Protein AF-A0A9E4YP63-F1 (afdb_monomer_lite)

Sequence (113 aa):
EAVATLLPQTSPGPLRLADWEDIPYGTLVASEWEAAPTRTTSKLLKLFDNALERGRDNSIYGGVEGFMMVEDWQSNLKKITLRVAWINSETGEPGEFNEVFFFHRNSDYGQGE

Radius of gyration: 14.61 Å; chains: 1; bounding box: 48×24×39 Å

Secondary structure (DSSP, 8-state):
-HHHHHS-SSS--TTTSS-GGGS-SEEEEGGGGGG-SSHHHHHHHHHHHHHHHHHHHSTTEEEEEEEEEEEEEETTEEEEEEEEEEEETTT--EEEEEEEEEEETT--SS---

Foldseek 3Di:
DLVCQQVPPPAHHLVQVDQPVQDDAAKDKLVVLVVRPHPSSSVSSVSSVVSCVVVVVDPQWAPWIWMWHWDCPDVQKIKTKIKIWTAGNVPRHIDMDIDIDIHGNPDPSPPDD

pLDDT: mean 87.77, std 11.63, range [37.22, 97.25]

Structure (mmCIF, N/CA/C/O backbone):
data_AF-A0A9E4YP63-F1
#
_entry.id   AF-A0A9E4YP63-F1
#
loop_
_atom_site.group_PDB
_atom_site.id
_atom_site.type_symbol
_atom_site.label_atom_id
_atom_site.label_alt_id
_atom_site.label_comp_id
_atom_site.label_asym_id
_atom_site.label_entity_id
_atom_site.label_seq_id
_atom_site.pdbx_PDB_ins_code
_atom_site.Cartn_x
_atom_site.Cartn_y
_atom_site.Cartn_z
_atom_site.occupancy
_atom_site.B_iso_or_equiv
_atom_site.auth_seq_id
_atom_site.auth_comp_id
_atom_site.auth_asym_id
_atom_site.auth_atom_id
_atom_site.pdbx_PDB_model_num
ATOM 1 N N . GLU A 1 1 ? 0.384 5.944 10.111 1.00 67.12 1 GLU A N 1
ATOM 2 C CA . GLU A 1 1 ? 1.487 4.959 10.223 1.00 67.12 1 GLU A CA 1
ATOM 3 C C . GLU A 1 1 ? 1.500 3.961 9.067 1.00 67.12 1 GLU A C 1
ATOM 5 O O . GLU A 1 1 ? 2.537 3.847 8.435 1.00 67.12 1 GLU A O 1
ATOM 10 N N . ALA A 1 2 ? 0.376 3.318 8.721 1.00 80.12 2 ALA A N 1
ATOM 11 C CA . ALA A 1 2 ? 0.338 2.281 7.678 1.00 80.12 2 ALA A CA 1
ATOM 12 C C . ALA A 1 2 ? 0.892 2.699 6.302 1.00 80.12 2 ALA A C 1
ATOM 14 O O . ALA A 1 2 ? 1.685 1.979 5.704 1.00 80.12 2 ALA A O 1
ATOM 15 N N . VAL A 1 3 ? 0.548 3.898 5.827 1.00 80.69 3 VAL A N 1
ATOM 16 C CA . VAL A 1 3 ? 1.101 4.438 4.573 1.00 80.69 3 VAL A CA 1
ATOM 17 C C . VAL A 1 3 ? 2.609 4.711 4.686 1.00 80.69 3 VAL A C 1
ATOM 19 O O . VAL A 1 3 ? 3.368 4.378 3.778 1.00 80.69 3 VAL A O 1
ATOM 22 N N . ALA A 1 4 ? 3.074 5.210 5.836 1.00 81.19 4 ALA A N 1
ATOM 23 C CA . ALA A 1 4 ? 4.491 5.486 6.084 1.00 81.19 4 ALA A CA 1
ATOM 24 C C . ALA A 1 4 ? 5.355 4.211 6.150 1.00 81.19 4 ALA A C 1
ATOM 26 O O . ALA A 1 4 ? 6.564 4.286 5.953 1.00 81.19 4 ALA A O 1
ATOM 27 N N . THR A 1 5 ? 4.760 3.037 6.384 1.00 82.38 5 THR A N 1
ATOM 28 C CA . THR A 1 5 ? 5.452 1.744 6.253 1.00 82.38 5 THR A CA 1
ATOM 29 C C . THR A 1 5 ? 5.858 1.467 4.806 1.00 82.38 5 THR A C 1
ATOM 31 O O . THR A 1 5 ? 6.925 0.908 4.560 1.00 82.38 5 THR A O 1
ATOM 34 N N . LEU A 1 6 ? 5.028 1.873 3.841 1.00 81.19 6 LEU A N 1
ATOM 35 C CA . LEU A 1 6 ? 5.305 1.721 2.411 1.00 81.19 6 LEU A CA 1
ATOM 36 C C . LEU A 1 6 ? 6.130 2.884 1.847 1.00 81.1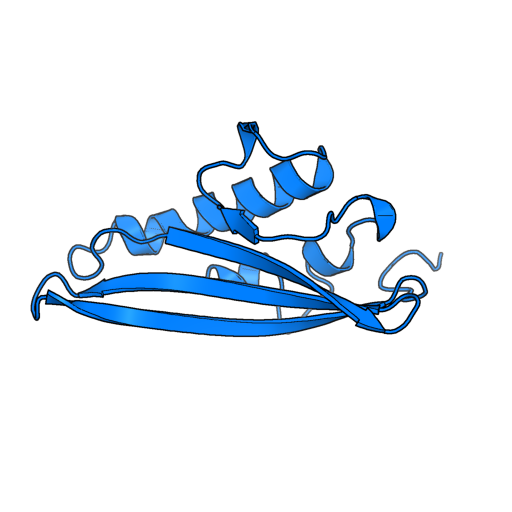9 6 LEU A C 1
ATOM 38 O O . LEU A 1 6 ? 6.990 2.674 0.987 1.00 81.19 6 LEU A O 1
ATOM 42 N N . LEU A 1 7 ? 5.873 4.094 2.345 1.00 83.88 7 LEU A N 1
ATOM 43 C CA . LEU A 1 7 ? 6.473 5.357 1.919 1.00 83.88 7 LEU A CA 1
ATOM 44 C C . LEU A 1 7 ? 6.967 6.163 3.138 1.00 83.88 7 LEU A C 1
ATOM 46 O O . LEU A 1 7 ? 6.374 7.178 3.505 1.00 83.88 7 LEU A O 1
ATOM 50 N N . PRO A 1 8 ? 8.058 5.741 3.797 1.00 80.44 8 PRO A N 1
ATO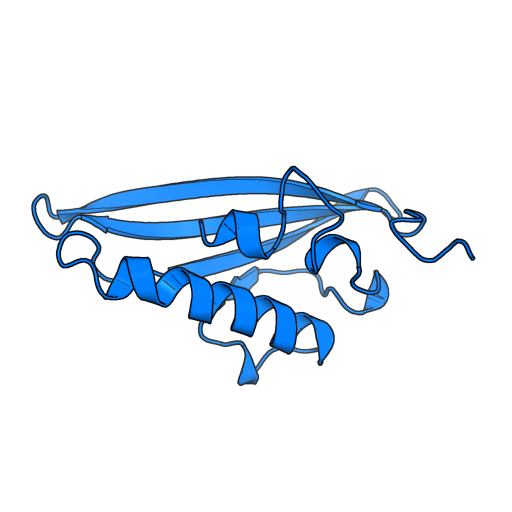M 51 C CA . PRO A 1 8 ? 8.655 6.515 4.867 1.00 80.44 8 PRO A CA 1
ATOM 52 C C . PRO A 1 8 ? 9.228 7.818 4.304 1.00 80.44 8 PRO A C 1
ATOM 54 O O . PRO A 1 8 ? 9.779 7.865 3.204 1.00 80.44 8 PRO A O 1
ATOM 57 N N . GLN A 1 9 ? 9.129 8.895 5.082 1.00 73.81 9 GLN A N 1
ATOM 58 C CA . GLN A 1 9 ? 9.615 10.211 4.656 1.00 73.81 9 GLN A CA 1
ATOM 59 C C . GLN A 1 9 ? 11.145 10.341 4.724 1.00 73.81 9 GLN A C 1
ATOM 61 O O . GLN A 1 9 ? 11.721 11.205 4.071 1.00 73.81 9 GLN A O 1
ATOM 66 N N . THR A 1 10 ? 11.811 9.487 5.507 1.00 70.75 10 THR A N 1
ATOM 67 C CA . THR A 1 10 ? 13.233 9.624 5.865 1.00 70.75 10 THR A CA 1
ATOM 68 C C . THR A 1 10 ? 14.169 8.684 5.104 1.00 70.75 10 THR A C 1
ATOM 70 O O . THR A 1 10 ? 15.384 8.765 5.271 1.00 70.75 10 THR A O 1
ATOM 73 N N . SER A 1 11 ? 13.646 7.744 4.314 1.00 71.81 11 SER A N 1
ATOM 74 C CA . SER A 1 11 ? 14.431 6.719 3.605 1.00 71.81 11 SER A CA 1
ATOM 75 C C . SER A 1 11 ? 13.648 6.191 2.395 1.00 71.81 11 SER A C 1
ATOM 77 O O . SER A 1 11 ? 12.430 6.368 2.348 1.00 71.81 11 SER A O 1
ATOM 79 N N . PRO A 1 12 ? 14.289 5.550 1.399 1.00 72.69 12 PRO A N 1
ATOM 80 C CA . PRO A 1 12 ? 13.550 4.864 0.346 1.00 72.69 12 PRO A CA 1
ATOM 81 C C . PRO A 1 12 ? 12.733 3.711 0.950 1.00 72.69 12 PRO A C 1
ATOM 83 O O . PRO A 1 12 ? 13.281 2.751 1.484 1.00 72.69 12 PRO A O 1
ATOM 86 N N . GLY A 1 13 ? 11.405 3.844 0.915 1.00 80.81 13 GLY A N 1
ATOM 87 C CA . GLY A 1 13 ? 10.482 2.812 1.386 1.00 80.81 13 GLY A CA 1
ATOM 88 C C . GLY A 1 13 ? 10.450 1.570 0.514 1.00 80.81 13 GLY A C 1
ATOM 89 O O . GLY A 1 13 ? 10.893 1.617 -0.635 1.00 80.81 13 GLY A O 1
ATOM 90 N N . PRO A 1 14 ? 9.837 0.478 0.997 1.00 86.06 14 PRO A N 1
ATOM 91 C CA . PRO A 1 14 ? 9.725 -0.759 0.232 1.00 86.06 14 PRO A CA 1
ATOM 92 C C . PRO A 1 14 ? 8.996 -0.559 -1.105 1.00 86.06 14 PRO A C 1
ATOM 94 O O . PRO A 1 14 ? 9.344 -1.224 -2.073 1.00 86.06 14 PRO A O 1
ATOM 97 N N . LEU A 1 15 ? 8.053 0.391 -1.205 1.00 85.50 15 LEU A N 1
ATOM 98 C CA . LEU A 1 15 ? 7.400 0.710 -2.480 1.00 85.50 15 LEU A CA 1
ATOM 99 C C . LEU A 1 15 ? 8.359 1.364 -3.489 1.00 85.50 15 LEU A C 1
ATOM 101 O O . LEU A 1 15 ? 8.216 1.156 -4.687 1.00 85.50 15 LEU A O 1
ATOM 105 N N . ARG A 1 16 ? 9.349 2.135 -3.020 1.00 85.69 16 ARG A N 1
ATOM 106 C CA . ARG A 1 16 ? 10.370 2.749 -3.887 1.00 85.69 16 ARG A CA 1
ATOM 107 C C . ARG A 1 16 ? 11.436 1.755 -4.341 1.00 85.69 16 ARG A C 1
ATOM 109 O O . ARG A 1 16 ? 12.034 1.976 -5.383 1.00 85.69 16 ARG A O 1
ATOM 116 N N . LEU A 1 17 ? 11.665 0.702 -3.557 1.00 86.56 17 LEU A N 1
ATOM 117 C CA . LEU A 1 17 ? 12.651 -0.349 -3.828 1.00 86.56 17 LEU A CA 1
ATOM 118 C C . LEU A 1 17 ? 12.093 -1.508 -4.667 1.00 86.56 17 LEU A C 1
ATOM 120 O O . LEU A 1 17 ? 12.838 -2.420 -5.010 1.00 86.56 17 LEU A O 1
ATOM 124 N N . ALA A 1 18 ? 10.789 -1.518 -4.943 1.00 88.44 18 ALA A N 1
ATOM 125 C CA . ALA A 1 18 ? 10.170 -2.530 -5.785 1.00 88.44 18 ALA A CA 1
ATOM 126 C C . ALA A 1 18 ? 10.624 -2.395 -7.245 1.00 88.44 18 ALA A C 1
ATOM 128 O O . ALA A 1 18 ? 10.881 -1.290 -7.717 1.00 88.44 18 ALA A O 1
ATOM 129 N N . ASP A 1 19 ? 10.652 -3.504 -7.983 1.00 90.00 19 ASP A N 1
ATOM 130 C CA . ASP A 1 19 ? 10.865 -3.453 -9.426 1.00 90.00 19 ASP A CA 1
ATOM 131 C C . ASP A 1 19 ? 9.641 -2.856 -10.127 1.00 90.00 19 ASP A C 1
ATOM 133 O O . ASP A 1 19 ? 8.490 -3.161 -9.799 1.00 90.00 19 ASP A O 1
ATOM 137 N N . TRP A 1 20 ? 9.873 -2.005 -11.130 1.00 89.75 20 TRP A N 1
ATOM 138 C CA . TRP A 1 20 ? 8.777 -1.317 -11.814 1.00 89.75 20 TRP A CA 1
ATOM 139 C C . TRP A 1 20 ? 7.793 -2.287 -12.471 1.00 89.75 20 TRP A C 1
ATOM 141 O O . TRP A 1 20 ? 6.585 -2.052 -12.439 1.00 89.75 20 TRP A O 1
ATOM 151 N N . GLU A 1 21 ? 8.294 -3.372 -13.059 1.00 91.31 21 GLU A N 1
ATOM 152 C CA . GLU A 1 21 ? 7.499 -4.393 -13.758 1.00 91.31 21 GLU A CA 1
ATOM 153 C C . GLU A 1 21 ? 6.651 -5.235 -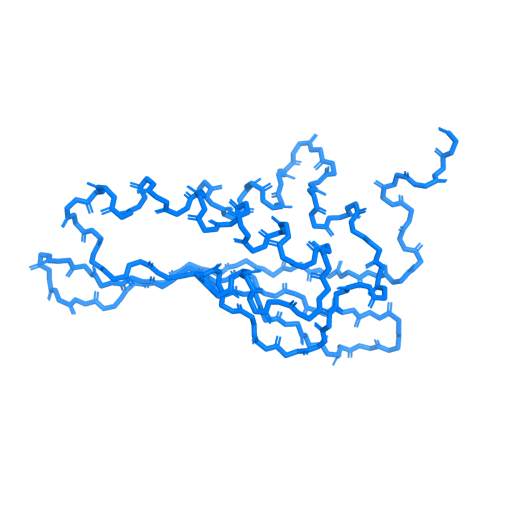12.801 1.00 91.31 21 GLU A C 1
ATOM 155 O O . GLU A 1 21 ? 5.589 -5.726 -13.178 1.00 91.31 21 GLU A O 1
ATOM 160 N N . ASP A 1 22 ? 7.074 -5.322 -11.543 1.00 93.06 22 ASP A N 1
ATOM 161 C CA . ASP A 1 22 ? 6.421 -6.116 -10.513 1.00 93.06 22 ASP A CA 1
ATOM 162 C C . ASP A 1 22 ? 5.181 -5.444 -9.915 1.00 93.06 22 ASP A C 1
ATOM 164 O O . ASP A 1 22 ? 4.425 -6.098 -9.194 1.00 93.06 22 ASP A O 1
ATOM 168 N N . ILE A 1 23 ? 4.961 -4.157 -10.191 1.00 93.19 23 ILE A N 1
ATOM 169 C CA . ILE A 1 23 ? 3.798 -3.405 -9.713 1.00 93.19 23 ILE A CA 1
ATOM 170 C C . ILE A 1 23 ? 2.729 -3.377 -10.818 1.00 93.19 23 ILE A C 1
ATOM 172 O O . ILE A 1 23 ? 2.848 -2.583 -11.753 1.00 93.19 23 ILE A O 1
ATOM 176 N N . PRO A 1 24 ? 1.690 -4.225 -10.769 1.00 94.00 24 PRO A N 1
ATOM 177 C CA . PRO A 1 24 ? 0.652 -4.274 -11.798 1.00 94.00 24 PRO A CA 1
ATOM 178 C C . PRO A 1 24 ? -0.222 -3.014 -11.763 1.00 94.00 24 PRO A C 1
ATOM 180 O O . PRO A 1 24 ? -0.356 -2.366 -10.727 1.00 94.00 24 PRO A O 1
ATOM 183 N N . TYR A 1 25 ? -0.869 -2.697 -12.883 1.00 95.00 25 TYR A N 1
ATOM 184 C CA . TYR A 1 25 ? -1.937 -1.697 -12.908 1.00 95.00 25 TYR A CA 1
ATOM 185 C C . TYR A 1 25 ? -3.224 -2.251 -12.286 1.00 95.00 25 TYR A C 1
ATOM 187 O O . TYR A 1 25 ? -3.497 -3.449 -12.379 1.00 95.00 25 TYR A O 1
ATOM 195 N N . GLY A 1 26 ? -4.038 -1.366 -11.714 1.00 95.94 26 GLY A N 1
ATOM 196 C CA . GLY A 1 26 ? -5.330 -1.697 -11.116 1.00 95.94 26 GLY A CA 1
ATOM 197 C C . GLY A 1 26 ? -5.402 -1.392 -9.623 1.00 95.94 26 GLY A C 1
ATOM 198 O O . GLY A 1 26 ? -4.523 -0.746 -9.054 1.00 95.94 26 GLY A O 1
ATOM 199 N N . THR A 1 27 ? -6.485 -1.844 -8.996 1.00 96.81 27 THR A N 1
ATOM 200 C CA . THR A 1 27 ? -6.712 -1.693 -7.555 1.00 96.81 27 THR A CA 1
ATOM 201 C C . THR A 1 27 ? -6.384 -2.996 -6.855 1.00 96.81 27 THR A C 1
ATOM 203 O O . THR A 1 27 ? -6.925 -4.042 -7.199 1.00 96.81 27 THR A O 1
ATOM 206 N N . LEU A 1 28 ? -5.514 -2.912 -5.859 1.00 96.44 28 LEU A N 1
ATOM 207 C CA . LEU A 1 28 ? -5.070 -4.032 -5.050 1.00 96.44 28 LEU A CA 1
ATOM 208 C C . LEU A 1 28 ? -5.513 -3.807 -3.608 1.00 96.44 28 LEU A C 1
ATOM 210 O O . LEU A 1 28 ? -5.245 -2.745 -3.040 1.00 96.44 28 LEU A O 1
ATOM 214 N N . VAL A 1 29 ? -6.181 -4.794 -3.020 1.00 96.62 29 VAL A N 1
ATOM 215 C CA . VAL A 1 29 ? -6.644 -4.736 -1.630 1.00 96.62 29 VAL A CA 1
ATOM 216 C C . VAL A 1 29 ? -5.571 -5.328 -0.719 1.00 96.62 29 VAL A C 1
ATOM 218 O O . VAL A 1 29 ? -5.014 -6.384 -1.011 1.00 96.62 29 VAL A O 1
ATOM 221 N N . ALA A 1 30 ? -5.250 -4.638 0.377 1.00 95.12 30 ALA A N 1
ATOM 222 C CA . ALA A 1 30 ? -4.193 -5.045 1.301 1.00 95.12 30 ALA A CA 1
ATOM 223 C C . ALA A 1 30 ? -4.471 -6.422 1.928 1.00 95.12 30 ALA A C 1
ATOM 225 O O . ALA A 1 30 ? -3.573 -7.262 1.974 1.00 95.12 30 ALA A O 1
ATOM 226 N N . SER A 1 31 ? -5.721 -6.676 2.326 1.00 96.00 31 SER A N 1
ATOM 227 C CA . SER A 1 31 ? -6.174 -7.949 2.899 1.00 96.00 31 SER A CA 1
ATOM 228 C C . SER A 1 31 ? -6.087 -9.132 1.919 1.00 96.00 31 SER A C 1
ATOM 230 O O . SER A 1 31 ? -5.974 -10.278 2.345 1.00 96.00 31 SER A O 1
ATOM 232 N N . GLU A 1 32 ? -6.040 -8.873 0.608 1.00 96.81 32 GLU A N 1
ATOM 233 C CA . GLU A 1 32 ? -5.928 -9.885 -0.452 1.00 96.81 32 GLU A CA 1
ATOM 234 C C . GLU A 1 32 ? -4.472 -10.145 -0.887 1.00 96.81 32 GLU A C 1
ATOM 236 O O . GLU A 1 32 ? -4.206 -10.598 -2.003 1.00 96.81 32 GLU A O 1
ATOM 241 N N . TRP A 1 33 ? -3.493 -9.879 -0.014 1.00 95.88 33 TRP A N 1
ATOM 242 C CA . TRP A 1 33 ? -2.064 -10.004 -0.327 1.00 95.88 33 TRP A CA 1
ATOM 243 C C . TRP A 1 33 ? -1.634 -11.400 -0.816 1.00 95.88 33 TRP A C 1
ATOM 245 O O . TRP A 1 33 ? -0.637 -11.511 -1.535 1.00 95.88 33 TRP A O 1
ATOM 255 N N . GLU A 1 34 ? -2.362 -12.464 -0.467 1.00 96.25 34 GLU A N 1
ATOM 256 C CA . GLU A 1 34 ? -2.118 -13.833 -0.955 1.00 96.25 34 GLU A CA 1
ATOM 257 C C . GLU A 1 34 ? -2.501 -14.025 -2.428 1.00 96.25 34 GLU A C 1
ATOM 259 O O . GLU A 1 34 ? -1.876 -14.821 -3.127 1.00 96.25 34 GLU A O 1
ATOM 264 N N . ALA A 1 35 ? -3.493 -13.274 -2.910 1.00 94.81 35 ALA A N 1
ATOM 265 C CA . ALA A 1 35 ? -3.969 -13.313 -4.291 1.00 94.81 35 ALA A CA 1
ATOM 266 C C . ALA A 1 35 ? -3.237 -12.312 -5.203 1.00 94.81 35 ALA A C 1
ATOM 268 O O . ALA A 1 35 ? -3.567 -12.178 -6.383 1.00 94.81 35 ALA A O 1
ATOM 269 N N . ALA A 1 36 ? -2.244 -11.596 -4.670 1.00 94.75 36 ALA A N 1
ATOM 270 C CA . ALA A 1 36 ? -1.501 -10.599 -5.419 1.00 94.75 36 ALA A CA 1
ATOM 271 C C . ALA A 1 36 ? -0.791 -11.219 -6.639 1.00 94.75 36 ALA A C 1
ATOM 273 O O . ALA A 1 36 ? -0.186 -12.288 -6.536 1.00 94.75 36 ALA A O 1
ATOM 274 N N . PRO A 1 37 ? -0.780 -10.531 -7.792 1.00 93.06 37 PRO A N 1
ATOM 275 C CA . PRO A 1 37 ? -0.300 -11.110 -9.048 1.00 93.06 37 PRO A CA 1
ATOM 276 C C . PRO A 1 37 ? 1.223 -11.275 -9.108 1.00 93.06 37 PRO A C 1
ATOM 278 O O . PRO A 1 37 ? 1.725 -12.037 -9.931 1.00 93.06 37 PRO A O 1
ATOM 281 N N . THR A 1 38 ? 1.971 -10.575 -8.249 1.00 94.50 38 THR A N 1
ATOM 282 C CA . THR A 1 38 ? 3.430 -10.700 -8.152 1.00 94.50 38 THR A CA 1
ATOM 283 C C . THR A 1 38 ? 3.859 -10.884 -6.703 1.00 94.50 38 THR A C 1
ATOM 285 O O . THR A 1 38 ? 3.207 -10.416 -5.764 1.00 94.50 38 THR A O 1
ATOM 288 N N . ARG A 1 39 ? 5.009 -11.537 -6.502 1.00 93.94 39 ARG A N 1
ATOM 289 C CA . ARG A 1 39 ? 5.578 -11.753 -5.163 1.00 93.94 39 ARG A CA 1
ATOM 290 C C . ARG A 1 39 ? 5.917 -10.434 -4.465 1.00 93.94 39 ARG A C 1
ATOM 292 O O . ARG A 1 39 ? 5.787 -10.336 -3.247 1.00 93.94 39 ARG A O 1
ATOM 299 N N . THR A 1 40 ? 6.365 -9.438 -5.219 1.00 93.38 40 THR A N 1
ATOM 300 C CA . THR A 1 40 ? 6.687 -8.101 -4.710 1.00 93.38 40 THR A CA 1
ATOM 301 C C . THR A 1 40 ? 5.423 -7.391 -4.248 1.00 93.38 40 THR A C 1
ATOM 303 O O . THR A 1 40 ? 5.370 -6.935 -3.107 1.00 93.38 40 THR A O 1
ATOM 306 N N . THR A 1 41 ? 4.363 -7.409 -5.059 1.00 94.00 41 THR A N 1
ATOM 307 C CA . THR A 1 41 ? 3.064 -6.849 -4.671 1.00 94.00 41 THR A CA 1
ATOM 308 C C . THR A 1 41 ? 2.492 -7.570 -3.451 1.00 94.00 41 THR A C 1
ATOM 310 O O . THR A 1 41 ? 2.071 -6.914 -2.507 1.00 94.00 41 THR A O 1
ATOM 313 N N . SER A 1 42 ? 2.578 -8.904 -3.398 1.00 96.31 42 SER A N 1
ATOM 314 C CA . SER A 1 42 ? 2.167 -9.695 -2.228 1.00 96.31 42 SER A CA 1
ATOM 315 C C . SER A 1 42 ? 2.864 -9.233 -0.944 1.00 96.31 42 SER A C 1
ATOM 317 O O . SER A 1 42 ? 2.219 -8.985 0.072 1.00 96.31 42 SER A O 1
ATOM 319 N N . LYS A 1 43 ? 4.187 -9.033 -0.988 1.00 95.25 43 LYS A N 1
ATOM 320 C CA . LYS A 1 43 ? 4.946 -8.522 0.164 1.00 95.25 43 LYS A CA 1
ATOM 321 C C . LYS A 1 43 ? 4.522 -7.107 0.558 1.00 95.25 43 LYS A C 1
ATOM 323 O O . LYS A 1 43 ? 4.386 -6.842 1.748 1.00 95.25 43 LYS A O 1
ATOM 328 N N . LEU A 1 44 ? 4.328 -6.209 -0.410 1.00 94.62 44 LEU A N 1
ATOM 329 C CA . LEU A 1 44 ? 3.914 -4.827 -0.148 1.00 94.62 44 LEU A CA 1
ATOM 330 C C . LEU A 1 44 ? 2.522 -4.770 0.484 1.00 94.62 44 LEU A C 1
ATOM 332 O O . LEU A 1 44 ? 2.345 -4.104 1.499 1.00 94.62 44 LEU A O 1
ATOM 336 N N . LEU A 1 45 ? 1.556 -5.505 -0.070 1.00 96.12 45 LEU A N 1
ATOM 337 C CA . LEU A 1 45 ? 0.198 -5.577 0.466 1.00 96.12 45 LEU A CA 1
ATOM 338 C C . LEU A 1 45 ? 0.185 -6.202 1.860 1.00 96.12 45 LEU A C 1
ATOM 340 O O . LEU A 1 45 ? -0.460 -5.658 2.744 1.00 96.12 45 LEU A O 1
ATOM 344 N N . LYS A 1 46 ? 0.983 -7.249 2.101 1.00 95.88 46 LYS A N 1
ATOM 345 C CA . LYS A 1 46 ? 1.135 -7.835 3.438 1.00 95.88 46 LYS A CA 1
ATOM 346 C C . LYS A 1 46 ? 1.716 -6.847 4.450 1.00 95.88 46 LYS A C 1
ATOM 348 O O . LYS A 1 46 ? 1.250 -6.776 5.580 1.00 95.88 46 LYS A O 1
ATOM 353 N N . LEU A 1 47 ? 2.740 -6.080 4.065 1.00 94.31 47 LEU A N 1
ATOM 354 C CA . LEU A 1 47 ? 3.290 -5.027 4.925 1.00 94.31 47 LEU A CA 1
ATOM 355 C C . LEU A 1 47 ? 2.241 -3.957 5.229 1.00 94.31 47 LEU A C 1
ATOM 357 O O . LEU A 1 47 ? 2.170 -3.480 6.360 1.00 94.31 47 LEU A O 1
ATOM 361 N N . PHE A 1 48 ? 1.438 -3.595 4.229 1.00 94.38 48 PHE A N 1
ATOM 362 C CA . PHE A 1 48 ? 0.372 -2.622 4.397 1.00 94.38 48 PHE A CA 1
ATOM 363 C C . PHE A 1 48 ? -0.717 -3.142 5.338 1.00 94.38 48 PHE A C 1
ATOM 365 O O . PHE A 1 48 ? -1.069 -2.453 6.289 1.00 94.38 48 PHE A O 1
ATOM 372 N N . ASP A 1 49 ? -1.182 -4.371 5.116 1.00 94.75 49 ASP A N 1
ATOM 373 C CA . ASP A 1 49 ? -2.210 -5.052 5.902 1.00 94.75 49 ASP A CA 1
ATOM 374 C C . ASP A 1 49 ? -1.802 -5.198 7.371 1.00 94.75 49 ASP A C 1
ATOM 376 O O . ASP A 1 49 ? -2.528 -4.763 8.265 1.00 94.75 49 ASP A O 1
ATOM 380 N N . ASN A 1 50 ? -0.578 -5.672 7.624 1.00 93.19 50 ASN A N 1
ATOM 381 C CA . ASN A 1 50 ? -0.018 -5.751 8.973 1.00 93.19 50 ASN A CA 1
ATOM 382 C C . ASN A 1 50 ? 0.045 -4.369 9.646 1.00 93.19 50 ASN A C 1
ATOM 384 O O . ASN A 1 50 ? -0.215 -4.215 10.837 1.00 93.19 50 ASN A O 1
ATOM 388 N N . ALA A 1 51 ? 0.383 -3.318 8.895 1.00 90.81 51 ALA A N 1
ATOM 389 C CA . ALA A 1 51 ? 0.451 -1.973 9.456 1.00 90.81 51 ALA A CA 1
ATOM 390 C C . ALA A 1 51 ? -0.939 -1.379 9.769 1.00 90.81 51 ALA A C 1
ATOM 392 O O . ALA A 1 51 ? -1.038 -0.443 10.568 1.00 90.81 51 ALA A O 1
ATOM 393 N N . LEU A 1 52 ? -2.008 -1.928 9.180 1.00 91.38 52 LEU A N 1
ATOM 394 C CA . LEU A 1 52 ? -3.397 -1.588 9.495 1.00 91.38 52 LEU A CA 1
ATOM 395 C C . LEU A 1 52 ? -3.924 -2.308 10.740 1.00 91.38 52 LEU A C 1
ATOM 397 O O . LEU A 1 52 ? -4.928 -1.859 11.293 1.00 91.38 52 LEU A O 1
ATOM 401 N N . GLU A 1 53 ? -3.248 -3.350 11.241 1.00 89.06 53 GLU A N 1
ATOM 402 C CA . GLU A 1 53 ? -3.672 -4.082 12.446 1.00 89.06 53 GLU A CA 1
ATOM 403 C C . GLU A 1 53 ? -3.845 -3.159 13.656 1.00 89.06 53 GLU A C 1
ATOM 405 O O . GLU A 1 53 ? -4.824 -3.281 14.383 1.00 89.06 53 GLU A O 1
ATOM 410 N N . ARG A 1 54 ? -2.976 -2.153 13.825 1.00 81.25 54 ARG A N 1
ATOM 411 C CA . ARG A 1 54 ? -3.133 -1.145 14.893 1.00 81.25 54 ARG A CA 1
ATOM 412 C C . ARG A 1 54 ? -4.412 -0.320 14.759 1.00 81.25 54 ARG A C 1
ATOM 414 O O . ARG A 1 54 ? -4.985 0.094 15.760 1.00 81.25 54 ARG A O 1
ATOM 421 N N . GLY A 1 55 ? -4.831 -0.045 13.524 1.00 80.75 55 GLY A N 1
ATOM 422 C CA . GLY A 1 55 ? -6.103 0.615 13.250 1.00 80.75 55 GLY A CA 1
ATOM 423 C C . GLY A 1 55 ? -7.277 -0.296 13.596 1.00 80.75 55 GLY A C 1
ATOM 424 O O . GLY A 1 55 ? -8.215 0.164 14.228 1.00 80.75 55 GLY A O 1
ATOM 425 N N . ARG A 1 56 ? -7.187 -1.585 13.245 1.00 84.38 56 ARG A N 1
ATOM 426 C CA . ARG A 1 56 ? -8.216 -2.602 13.527 1.00 84.38 56 ARG A CA 1
ATOM 427 C C . ARG A 1 56 ? -8.364 -2.920 15.018 1.00 84.38 56 ARG A C 1
ATOM 429 O O . ARG A 1 56 ? -9.462 -3.239 15.455 1.00 84.38 56 ARG A O 1
ATOM 436 N N . ASP A 1 57 ? -7.278 -2.834 15.784 1.00 86.06 57 ASP A N 1
ATOM 437 C CA . ASP A 1 57 ? -7.284 -3.023 17.242 1.00 86.06 57 ASP A CA 1
ATOM 438 C C . ASP A 1 57 ? -7.926 -1.831 17.980 1.00 86.06 57 ASP A C 1
ATOM 440 O O . ASP A 1 57 ? -8.441 -1.963 19.089 1.00 86.06 57 ASP A O 1
ATOM 444 N N . ASN A 1 58 ? -7.964 -0.654 17.346 1.00 82.00 58 ASN A N 1
ATOM 445 C CA . ASN A 1 58 ? -8.634 0.513 17.900 1.00 82.00 58 ASN A CA 1
ATOM 446 C C . ASN A 1 58 ? -10.155 0.407 17.711 1.00 82.00 58 ASN A C 1
ATOM 448 O O . ASN A 1 58 ? -10.664 0.488 16.595 1.00 82.00 58 ASN A O 1
ATOM 452 N N . SER A 1 59 ? -10.897 0.325 18.818 1.00 78.81 59 SER A N 1
ATOM 453 C CA . SER A 1 59 ? -12.361 0.183 18.824 1.00 78.81 59 SER A CA 1
ATOM 454 C C . SER A 1 59 ? -13.126 1.284 18.072 1.00 78.81 59 SER A C 1
ATOM 456 O O . SER A 1 59 ? -14.276 1.071 17.688 1.00 78.81 59 SER A O 1
ATOM 458 N N . ILE A 1 60 ? -12.514 2.454 17.859 1.00 85.44 60 ILE A N 1
ATOM 459 C CA . ILE A 1 60 ? -13.122 3.589 17.147 1.00 85.44 60 ILE A CA 1
ATOM 460 C C . ILE A 1 60 ? -13.114 3.368 15.626 1.00 85.44 60 ILE A C 1
ATOM 462 O O . ILE A 1 60 ? -13.971 3.907 14.930 1.00 85.44 60 ILE A O 1
ATOM 466 N N . TYR A 1 61 ? -12.191 2.566 15.089 1.00 86.50 61 TYR A N 1
ATOM 467 C CA . TYR A 1 61 ? -12.075 2.334 13.649 1.00 86.50 61 TYR A CA 1
ATOM 468 C C . TYR A 1 61 ? -12.609 0.948 13.270 1.00 86.50 61 TYR A C 1
ATOM 470 O O . TYR A 1 61 ? -11.917 -0.065 13.342 1.00 86.50 61 TYR A O 1
ATOM 478 N N . GLY A 1 62 ? -13.861 0.899 12.827 1.00 87.12 62 GLY A N 1
ATOM 479 C CA . GLY A 1 62 ? -14.482 -0.300 12.276 1.00 87.12 62 GLY A CA 1
ATOM 480 C C . GLY A 1 62 ? -14.120 -0.516 10.806 1.00 87.12 62 GLY A C 1
ATOM 481 O O . GLY A 1 62 ? -14.017 0.435 10.033 1.00 87.12 62 GLY A O 1
ATOM 482 N N . GLY A 1 63 ? -13.958 -1.778 10.397 1.00 87.81 63 GLY A N 1
ATOM 483 C CA . GLY A 1 63 ? -13.824 -2.146 8.981 1.00 87.81 63 GLY A CA 1
ATOM 484 C C . GLY A 1 63 ? -12.630 -1.506 8.262 1.00 87.81 63 GLY A C 1
ATOM 485 O O . GLY A 1 63 ? -12.760 -1.128 7.102 1.00 87.81 63 GLY A O 1
ATOM 486 N N . VAL A 1 64 ? -11.497 -1.341 8.953 1.00 93.56 64 VAL A N 1
ATOM 487 C CA . VAL A 1 64 ? -10.286 -0.733 8.381 1.00 93.56 64 VAL A CA 1
ATOM 488 C C . VAL A 1 64 ? -9.754 -1.574 7.219 1.00 93.56 64 VAL A C 1
ATOM 490 O O . VAL A 1 64 ? -9.352 -2.725 7.421 1.00 93.56 64 VAL A O 1
ATOM 493 N N . GLU A 1 65 ? -9.677 -0.963 6.036 1.00 95.12 65 GLU A N 1
ATOM 494 C CA . GLU A 1 65 ? -9.194 -1.597 4.809 1.00 95.12 65 GLU A CA 1
ATOM 495 C C . GLU A 1 65 ? -8.202 -0.711 4.042 1.00 95.12 65 GLU A C 1
ATOM 497 O O . GLU A 1 65 ? -8.336 0.516 3.989 1.00 95.12 65 GLU A O 1
ATOM 502 N N . GLY A 1 66 ? -7.188 -1.348 3.454 1.00 95.69 66 GLY A N 1
ATOM 503 C CA . GLY A 1 66 ? -6.134 -0.694 2.679 1.00 95.69 66 GLY A CA 1
ATOM 504 C C . GLY A 1 66 ? -6.245 -0.974 1.188 1.00 95.69 66 GLY A C 1
ATOM 505 O O . GLY A 1 66 ? -6.468 -2.110 0.781 1.00 95.69 66 GLY A O 1
ATOM 506 N N . PHE A 1 67 ? -6.009 0.044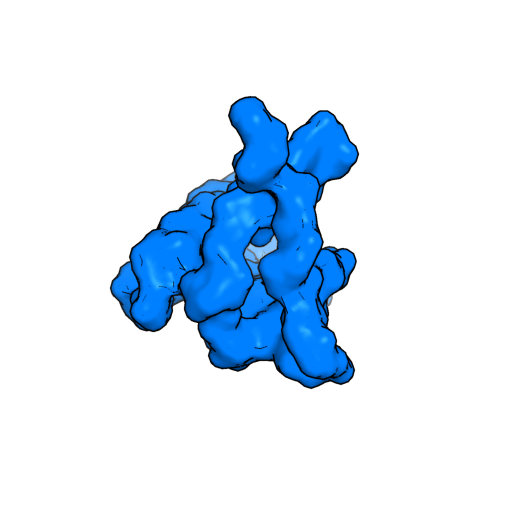 0.364 1.00 96.44 67 PHE A N 1
ATOM 507 C CA . PHE A 1 67 ? -6.015 -0.066 -1.092 1.00 96.44 67 PHE A CA 1
ATOM 508 C C . PHE A 1 67 ? -4.748 0.544 -1.685 1.00 96.44 67 PHE A C 1
ATOM 510 O O . PHE A 1 67 ? -4.360 1.660 -1.336 1.00 96.44 67 PHE A O 1
ATOM 517 N N . MET A 1 68 ? -4.133 -0.167 -2.623 1.00 96.56 68 MET A N 1
ATOM 518 C CA . MET A 1 68 ? -3.086 0.347 -3.498 1.00 96.56 68 MET A CA 1
ATOM 519 C C . MET A 1 68 ? -3.656 0.437 -4.912 1.00 96.56 68 MET A C 1
ATOM 521 O O . MET A 1 68 ? -3.902 -0.576 -5.560 1.00 96.56 68 MET A O 1
ATOM 525 N N . MET A 1 69 ? -3.898 1.658 -5.380 1.00 97.25 69 MET A N 1
ATOM 526 C CA . MET A 1 69 ? -4.402 1.928 -6.726 1.00 97.25 69 MET A CA 1
ATOM 527 C C . MET A 1 69 ? -3.240 2.348 -7.614 1.00 97.25 69 MET A C 1
ATOM 529 O O . MET A 1 69 ? -2.567 3.332 -7.312 1.00 97.25 69 MET A O 1
ATOM 533 N N . VAL A 1 70 ? -3.006 1.611 -8.693 1.00 96.25 70 VAL A N 1
ATOM 534 C CA . VAL A 1 70 ? -1.908 1.841 -9.632 1.00 96.25 70 VAL A CA 1
ATOM 535 C C . VAL A 1 70 ? -2.484 2.209 -10.992 1.00 96.25 70 VAL A C 1
ATOM 537 O O . VAL A 1 70 ? -3.115 1.393 -11.664 1.00 96.25 70 VAL A O 1
ATOM 540 N N . GLU A 1 71 ? -2.237 3.443 -11.407 1.00 96.25 71 GLU A N 1
ATOM 541 C CA . GLU A 1 71 ? -2.729 4.016 -12.655 1.00 96.25 71 GLU A CA 1
ATOM 542 C C . GLU A 1 71 ? -1.570 4.237 -13.632 1.00 96.25 71 GLU A C 1
ATOM 544 O O . GLU A 1 71 ? -0.474 4.659 -13.238 1.00 96.25 71 GLU A O 1
ATOM 549 N N . ASP A 1 72 ? -1.821 3.984 -14.918 1.00 93.81 72 ASP A N 1
ATOM 550 C CA . ASP A 1 72 ? -0.937 4.446 -15.986 1.00 93.81 72 ASP A CA 1
ATOM 551 C C . ASP A 1 72 ? -1.128 5.951 -16.156 1.00 93.81 72 ASP A C 1
ATOM 553 O O . ASP A 1 72 ? -2.185 6.410 -16.586 1.00 93.81 72 ASP A O 1
ATOM 557 N N . TRP A 1 73 ? -0.133 6.726 -15.725 1.00 90.12 73 TRP A N 1
ATOM 558 C CA . TRP A 1 73 ? -0.221 8.183 -15.753 1.00 90.12 73 TRP A CA 1
ATOM 559 C C . TRP A 1 73 ? 0.411 8.745 -17.023 1.00 90.12 73 TRP A C 1
ATOM 561 O O . TRP A 1 73 ? -0.186 9.573 -17.709 1.00 90.12 73 TRP A O 1
ATOM 571 N N . GLN A 1 74 ? 1.631 8.295 -17.330 1.00 90.50 74 GLN A N 1
ATOM 572 C CA . GLN A 1 74 ? 2.383 8.622 -18.542 1.00 90.50 74 GLN A CA 1
ATOM 573 C C . GLN A 1 74 ? 3.315 7.455 -18.896 1.00 90.50 74 GLN A C 1
ATOM 575 O O . GLN A 1 74 ? 3.595 6.600 -18.056 1.00 90.50 74 GLN A O 1
ATOM 580 N N . SER A 1 75 ? 3.876 7.455 -20.110 1.00 87.81 75 SER A N 1
ATOM 581 C CA . SER A 1 75 ? 4.893 6.473 -20.508 1.00 87.81 75 SER A CA 1
ATOM 582 C C . SER A 1 75 ? 6.006 6.360 -19.463 1.00 87.81 75 SER A C 1
ATOM 584 O O . SER A 1 75 ? 6.682 7.342 -19.160 1.00 87.81 75 SER A O 1
ATOM 586 N N . ASN A 1 76 ? 6.229 5.141 -18.959 1.00 87.75 76 ASN A N 1
ATOM 587 C CA . ASN A 1 76 ? 7.216 4.823 -17.919 1.00 87.75 76 ASN A CA 1
ATOM 588 C C . ASN A 1 76 ? 6.955 5.484 -16.546 1.00 87.75 76 ASN A C 1
ATOM 590 O O . ASN A 1 76 ? 7.881 5.580 -15.735 1.00 87.75 76 ASN A O 1
ATOM 594 N N . LEU A 1 77 ? 5.723 5.917 -16.262 1.00 92.00 77 LEU A N 1
ATOM 595 C CA . LEU A 1 77 ? 5.339 6.556 -15.005 1.00 92.00 77 LEU A CA 1
ATOM 596 C C . LEU A 1 77 ? 4.000 6.024 -14.485 1.00 92.00 77 LEU A C 1
ATOM 598 O O . LEU A 1 77 ? 2.942 6.249 -15.074 1.00 92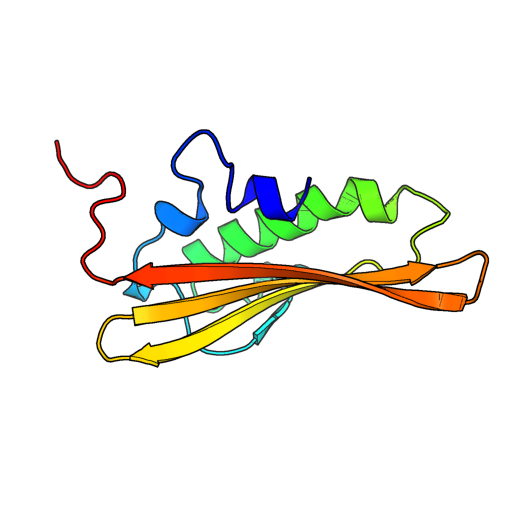.00 77 LEU A O 1
ATOM 602 N N . LYS A 1 78 ? 4.055 5.379 -13.320 1.00 95.25 78 LYS A N 1
ATOM 603 C CA . LYS A 1 78 ? 2.877 4.935 -12.573 1.00 95.25 78 LYS A CA 1
ATOM 604 C C . LYS A 1 78 ? 2.493 5.988 -11.544 1.00 95.25 78 LYS A C 1
ATOM 606 O O . LYS A 1 78 ? 3.357 6.506 -10.837 1.00 95.25 78 LYS A O 1
ATOM 611 N N . LYS A 1 79 ? 1.201 6.279 -11.424 1.00 95.56 79 LYS A N 1
ATOM 612 C CA . LYS A 1 79 ? 0.653 6.999 -10.272 1.00 95.56 79 LYS A CA 1
ATOM 613 C C . LYS A 1 79 ? 0.104 5.961 -9.303 1.00 95.56 79 LYS A C 1
ATOM 615 O O . LYS A 1 79 ? -0.781 5.193 -9.662 1.00 95.56 79 LYS A O 1
ATOM 620 N N . ILE A 1 80 ? 0.658 5.922 -8.098 1.00 95.00 80 ILE A N 1
ATOM 621 C CA . ILE A 1 80 ? 0.256 4.998 -7.042 1.00 95.00 80 ILE A CA 1
ATOM 622 C C . ILE A 1 80 ? -0.445 5.798 -5.955 1.00 95.00 80 ILE A C 1
ATOM 624 O O . ILE A 1 80 ? 0.137 6.717 -5.385 1.00 95.00 80 ILE A O 1
ATOM 628 N N . THR A 1 81 ? -1.690 5.447 -5.660 1.00 96.25 81 THR A N 1
ATOM 629 C CA . THR A 1 81 ? -2.449 6.022 -4.549 1.00 96.25 81 THR A CA 1
ATOM 630 C C . THR A 1 81 ? -2.618 4.961 -3.472 1.00 96.25 81 THR A C 1
ATOM 632 O O . THR A 1 81 ? -3.223 3.917 -3.716 1.00 96.25 81 THR A O 1
ATOM 635 N N . LEU A 1 82 ? -2.083 5.229 -2.283 1.00 95.50 82 LEU A N 1
ATOM 636 C CA . LEU A 1 82 ? -2.313 4.429 -1.087 1.00 95.50 82 LEU A CA 1
ATOM 637 C C . LEU A 1 82 ? -3.488 5.032 -0.329 1.00 95.50 82 LEU A C 1
ATOM 639 O O . LEU A 1 82 ? -3.429 6.186 0.095 1.00 95.50 82 LEU A O 1
ATOM 643 N N . ARG A 1 83 ? -4.551 4.252 -0.165 1.00 95.75 83 ARG A N 1
ATOM 644 C CA . ARG A 1 83 ? -5.771 4.658 0.531 1.00 95.75 83 ARG A CA 1
ATOM 645 C C . ARG A 1 83 ? -6.018 3.754 1.721 1.00 95.75 83 ARG A C 1
ATOM 647 O O . ARG A 1 83 ? -5.878 2.541 1.617 1.00 95.75 83 ARG A O 1
ATOM 654 N N . VAL A 1 84 ? -6.419 4.350 2.832 1.00 94.94 84 VAL A N 1
ATOM 655 C CA . VAL A 1 84 ? -6.959 3.653 3.997 1.00 94.94 84 VAL A CA 1
ATOM 656 C C . VAL A 1 84 ? -8.381 4.147 4.190 1.00 94.94 84 VAL A C 1
ATOM 658 O O . VAL A 1 84 ? -8.590 5.356 4.264 1.00 94.94 84 VAL A O 1
ATOM 661 N N . ALA A 1 85 ? -9.342 3.234 4.252 1.00 94.94 85 ALA A N 1
ATOM 662 C CA . ALA A 1 85 ? -10.741 3.540 4.524 1.00 94.94 85 ALA A CA 1
ATOM 663 C C . ALA A 1 85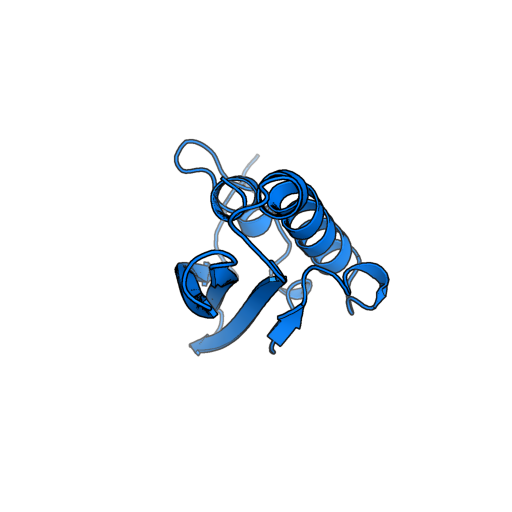 ? -11.182 2.844 5.813 1.00 94.94 85 ALA A C 1
ATOM 665 O O . ALA A 1 85 ? -10.711 1.750 6.122 1.00 94.94 85 ALA A O 1
ATOM 666 N N . TRP A 1 86 ? -12.069 3.482 6.569 1.00 94.88 86 TRP A N 1
ATOM 667 C CA . TRP A 1 86 ? -12.654 2.930 7.790 1.00 94.88 86 TRP A CA 1
ATOM 668 C C . TRP A 1 86 ? -14.042 3.520 8.035 1.00 94.88 86 TRP A C 1
ATOM 670 O O . TRP A 1 86 ? -14.433 4.510 7.419 1.00 94.88 86 TRP A O 1
ATOM 680 N N . ILE A 1 87 ? -14.777 2.930 8.970 1.00 94.12 87 ILE A N 1
ATOM 681 C CA . ILE A 1 87 ? -16.004 3.485 9.538 1.00 94.12 87 ILE A CA 1
ATOM 682 C C . ILE A 1 87 ? -15.702 3.909 10.971 1.00 94.12 87 ILE A C 1
ATOM 684 O O . ILE A 1 87 ? -15.127 3.140 11.738 1.00 94.12 87 ILE A O 1
ATOM 688 N N . ASN A 1 88 ? -16.067 5.130 11.346 1.00 91.19 88 ASN A N 1
ATOM 689 C CA . ASN A 1 88 ? -16.030 5.539 12.742 1.00 91.19 88 ASN A CA 1
ATOM 690 C C . ASN A 1 88 ? -17.127 4.777 13.501 1.00 91.19 88 ASN A C 1
ATOM 692 O O . ASN A 1 88 ? -18.310 4.979 13.242 1.00 91.19 88 ASN A O 1
ATOM 696 N N . SER A 1 89 ? -16.752 3.900 14.429 1.00 89.06 89 SER A N 1
ATOM 697 C CA . SER A 1 89 ? -17.692 3.065 15.186 1.00 89.06 89 SER A CA 1
ATOM 698 C C . SER A 1 89 ? -18.613 3.870 16.112 1.00 89.06 89 SER A C 1
ATOM 700 O O . SER A 1 89 ? -19.671 3.373 16.491 1.00 89.06 89 SER A O 1
ATOM 702 N N . GLU A 1 90 ? -18.232 5.093 16.490 1.00 90.81 90 GLU A N 1
ATOM 703 C CA . GLU A 1 90 ? -19.012 5.960 17.381 1.00 90.81 90 GLU A CA 1
ATOM 704 C C . GLU A 1 90 ? -20.058 6.781 16.619 1.00 90.81 90 GLU A C 1
ATOM 706 O O . GLU A 1 90 ? -21.176 6.952 17.103 1.00 90.81 90 GLU A O 1
ATOM 711 N N . THR A 1 91 ? -19.714 7.282 15.426 1.00 91.81 91 THR A N 1
ATOM 712 C CA . THR A 1 91 ? -20.616 8.133 14.623 1.00 91.81 91 THR A CA 1
ATOM 713 C C . THR A 1 91 ? -21.274 7.401 13.455 1.00 91.81 91 THR A C 1
ATOM 715 O O . THR A 1 91 ? -22.274 7.870 12.916 1.00 91.81 91 THR A O 1
ATOM 718 N N . GLY A 1 92 ? -20.737 6.246 13.058 1.00 91.12 92 GLY A N 1
ATOM 719 C CA . GLY A 1 92 ? -21.125 5.511 11.854 1.00 91.12 92 GLY A CA 1
ATOM 720 C C . GLY A 1 92 ? -20.644 6.152 10.548 1.00 91.12 92 GLY A C 1
ATOM 721 O O . GLY A 1 92 ? -20.974 5.657 9.471 1.00 91.12 92 GLY A O 1
ATOM 722 N N . GLU A 1 93 ? -19.885 7.249 10.610 1.00 94.31 93 GLU A N 1
ATOM 723 C CA . GLU A 1 93 ? -19.446 7.983 9.424 1.00 94.31 93 GLU A CA 1
ATOM 724 C C . GLU A 1 93 ? -18.201 7.349 8.786 1.00 94.31 93 GLU A C 1
ATOM 726 O O . GLU A 1 93 ? -17.307 6.879 9.499 1.00 94.31 93 GLU A O 1
ATOM 731 N N . PRO A 1 94 ? -18.097 7.346 7.445 1.00 94.38 94 PRO A N 1
ATOM 732 C CA . PRO A 1 94 ? -16.905 6.868 6.766 1.00 94.38 94 PRO A CA 1
ATOM 733 C C . PRO A 1 94 ? -15.747 7.856 6.931 1.00 94.38 94 PRO A C 1
ATOM 735 O O . PRO A 1 94 ? -15.908 9.066 6.773 1.00 94.38 94 PRO A O 1
ATOM 738 N N . GLY A 1 95 ? -14.561 7.320 7.197 1.00 93.06 95 GLY A N 1
ATOM 739 C CA . GLY A 1 95 ? -13.303 8.048 7.181 1.00 93.06 95 GLY A CA 1
ATOM 740 C C . GLY A 1 95 ? -12.368 7.500 6.112 1.00 93.06 95 GLY A C 1
ATOM 741 O O . GLY A 1 95 ? -12.397 6.313 5.775 1.00 93.06 95 GLY A O 1
ATOM 742 N N . GLU A 1 96 ? -11.527 8.375 5.569 1.00 93.88 96 GLU A N 1
ATOM 743 C CA . GLU A 1 96 ? -10.480 7.969 4.645 1.00 93.88 96 GLU A CA 1
ATOM 744 C C . GLU A 1 96 ? -9.210 8.803 4.786 1.00 93.88 96 GLU A C 1
ATOM 746 O O . GLU A 1 96 ? -9.228 9.971 5.173 1.00 93.88 96 GLU A O 1
ATOM 751 N N . PHE A 1 97 ? -8.094 8.182 4.426 1.00 92.75 97 PHE A N 1
ATOM 752 C CA . PHE A 1 97 ? -6.802 8.824 4.266 1.00 92.75 97 PHE A CA 1
ATOM 753 C C . PHE A 1 97 ? -6.188 8.368 2.945 1.00 92.75 97 PHE A C 1
ATOM 755 O O . PHE A 1 97 ? -6.178 7.172 2.656 1.00 92.75 97 PHE A O 1
ATOM 762 N N . ASN A 1 98 ? -5.657 9.309 2.164 1.00 93.69 98 ASN A N 1
ATOM 763 C CA . ASN A 1 98 ? -5.068 9.045 0.855 1.00 93.69 98 ASN A CA 1
ATOM 764 C C . ASN A 1 98 ? -3.683 9.692 0.755 1.00 93.69 98 ASN A C 1
ATOM 766 O O . ASN A 1 98 ? -3.522 10.861 1.103 1.00 93.69 98 ASN A O 1
ATOM 770 N N . GLU A 1 99 ? -2.714 8.970 0.199 1.00 93.56 99 GLU A N 1
ATOM 771 C CA . GLU A 1 99 ? -1.414 9.514 -0.194 1.00 93.56 99 GLU A CA 1
ATOM 772 C C . GLU A 1 99 ? -1.075 9.092 -1.625 1.00 93.56 99 GLU A C 1
ATOM 774 O O . GLU A 1 99 ? -1.266 7.938 -2.010 1.00 93.56 99 GLU A O 1
ATOM 779 N N . VAL A 1 100 ? -0.581 10.041 -2.422 1.00 92.88 100 VAL A N 1
ATOM 780 C CA . VAL A 1 100 ? -0.223 9.826 -3.828 1.00 92.88 100 VAL A CA 1
ATOM 781 C C . VAL A 1 100 ? 1.291 9.843 -3.982 1.00 92.88 100 VAL A C 1
ATOM 783 O O . VAL A 1 100 ? 1.971 10.748 -3.501 1.00 92.88 100 VAL A O 1
ATOM 786 N N . PHE A 1 101 ? 1.807 8.868 -4.720 1.00 90.31 101 PHE A N 1
ATOM 787 C CA . PHE A 1 101 ? 3.208 8.725 -5.076 1.00 90.31 101 PHE A CA 1
ATOM 788 C C . PHE A 1 101 ? 3.358 8.463 -6.576 1.00 90.31 101 PHE A C 1
ATOM 790 O O . PHE A 1 101 ? 2.559 7.757 -7.188 1.00 90.31 101 PHE A O 1
ATOM 797 N N . PHE A 1 102 ? 4.404 9.026 -7.173 1.00 91.19 102 PHE A N 1
ATOM 798 C CA . PHE A 1 102 ? 4.727 8.840 -8.584 1.00 91.19 102 PHE A CA 1
ATOM 799 C C . PHE A 1 102 ? 5.943 7.928 -8.716 1.00 91.19 102 PHE A C 1
ATOM 801 O O . PHE A 1 102 ? 7.007 8.211 -8.166 1.00 91.19 102 PHE A O 1
ATOM 808 N N . PHE A 1 103 ? 5.775 6.830 -9.448 1.00 89.94 103 PHE A N 1
ATOM 809 C CA . PHE A 1 103 ? 6.749 5.756 -9.555 1.00 89.94 103 PHE A CA 1
ATOM 810 C C . PHE A 1 103 ? 7.268 5.633 -10.990 1.00 89.94 103 PHE A C 1
ATOM 812 O O . PHE A 1 103 ? 6.579 5.125 -11.884 1.00 89.94 103 PHE A O 1
ATOM 819 N N . HIS A 1 104 ? 8.479 6.141 -11.225 1.00 89.75 104 HIS A N 1
ATOM 820 C CA . HIS A 1 104 ? 9.099 6.112 -12.547 1.00 89.75 104 HIS A CA 1
ATOM 821 C C . HIS A 1 104 ? 9.845 4.800 -12.769 1.00 89.75 104 HIS A C 1
ATOM 823 O O . HIS A 1 104 ? 10.509 4.288 -11.872 1.00 89.75 104 HIS A O 1
ATOM 829 N N . ARG A 1 105 ? 9.811 4.304 -14.006 1.00 85.25 105 ARG A N 1
ATOM 830 C CA . ARG A 1 105 ? 10.564 3.113 -14.420 1.00 85.25 105 ARG A CA 1
ATOM 831 C C . ARG A 1 105 ? 12.075 3.278 -14.289 1.00 85.25 105 ARG A C 1
ATOM 833 O O . ARG A 1 105 ? 12.767 2.320 -13.987 1.00 85.25 105 ARG A O 1
ATOM 840 N N . ASN A 1 106 ? 12.564 4.495 -14.524 1.00 75.44 106 ASN A N 1
ATOM 841 C CA . ASN A 1 106 ? 13.990 4.823 -14.516 1.00 75.44 106 ASN A CA 1
ATOM 842 C C . ASN A 1 106 ? 14.435 5.445 -13.186 1.00 75.44 106 ASN A C 1
ATOM 844 O O . ASN A 1 106 ? 15.474 6.102 -13.140 1.00 75.44 106 ASN A O 1
ATOM 848 N N . SER A 1 107 ? 13.625 5.342 -12.131 1.00 64.56 107 SER A N 1
ATOM 849 C CA . SER A 1 107 ? 14.037 5.874 -10.843 1.00 64.56 107 SER A CA 1
ATOM 850 C C . SER A 1 107 ? 15.094 4.976 -10.214 1.00 64.56 107 SER A C 1
ATOM 852 O O . SER A 1 107 ? 14.803 3.852 -9.816 1.00 64.56 107 SER A O 1
ATOM 854 N N . ASP A 1 108 ? 16.300 5.510 -10.055 1.00 57.59 108 ASP A N 1
ATOM 855 C CA . ASP A 1 108 ? 17.353 4.897 -9.250 1.00 57.59 108 ASP A CA 1
ATOM 856 C C . ASP A 1 108 ? 17.100 5.189 -7.762 1.00 57.59 108 ASP A C 1
ATOM 858 O O . ASP A 1 108 ? 17.695 6.077 -7.156 1.00 57.59 108 ASP A O 1
ATOM 862 N N . TYR A 1 109 ? 16.119 4.506 -7.167 1.00 57.91 109 TYR A N 1
ATOM 863 C CA . TYR A 1 109 ? 15.846 4.619 -5.728 1.00 57.91 109 TYR A CA 1
ATOM 864 C C . TYR A 1 109 ? 16.716 3.666 -4.881 1.00 57.91 109 TYR A C 1
ATOM 866 O O . TYR A 1 109 ? 16.396 3.440 -3.713 1.00 57.91 109 TYR A O 1
ATOM 874 N N . GLY A 1 110 ? 17.811 3.135 -5.448 1.00 49.84 110 GLY A N 1
ATOM 875 C CA . GLY A 1 110 ? 18.716 2.182 -4.794 1.00 49.84 110 GLY A CA 1
ATOM 876 C C . GLY A 1 110 ? 19.265 1.072 -5.702 1.00 49.84 110 GLY A C 1
ATOM 877 O O . GLY A 1 110 ? 19.493 -0.028 -5.208 1.00 49.84 110 GLY A O 1
ATOM 878 N N . GLN A 1 111 ? 19.432 1.321 -7.007 1.00 47.56 111 GLN A N 1
ATOM 879 C CA . GLN A 1 111 ? 20.105 0.390 -7.936 1.00 47.56 111 GLN A CA 1
ATOM 880 C C . GLN A 1 111 ? 21.506 0.891 -8.351 1.00 47.56 111 GLN A C 1
ATOM 882 O O . GLN A 1 111 ? 22.217 0.187 -9.068 1.00 47.56 111 GLN A O 1
ATOM 887 N N . GLY A 1 112 ? 21.928 2.062 -7.866 1.00 42.00 112 GLY A N 1
ATOM 888 C CA . GLY A 1 112 ? 23.284 2.585 -7.997 1.00 42.00 112 GLY A CA 1
ATOM 889 C C . GLY A 1 112 ? 24.217 2.169 -6.855 1.00 42.00 112 GLY A C 1
ATOM 890 O O . GLY A 1 112 ? 24.176 2.781 -5.790 1.00 42.00 112 GLY A O 1
ATOM 891 N N . GLU A 1 113 ? 25.075 1.191 -7.179 1.00 37.22 113 GLU A N 1
ATOM 892 C CA . GLU A 1 113 ? 26.325 0.719 -6.526 1.00 37.22 113 GLU A CA 1
ATOM 893 C C . GLU A 1 113 ? 26.251 -0.046 -5.190 1.00 37.22 113 GLU A C 1
ATOM 895 O O . GLU A 1 113 ? 25.867 0.516 -4.141 1.00 37.22 113 GLU A O 1
#